Protein AF-A0ABD6CT61-F1 (afdb_monomer_lite)

pLDDT: mean 73.94, std 15.21, range [37.88, 96.25]

Organism: NCBI:txid1126237

Sequence (155 aa):
KGVEIEEIIVLAGRSYLDPLREREAFSAGIDPTVTFPLQTNDLGGIGEQMGWL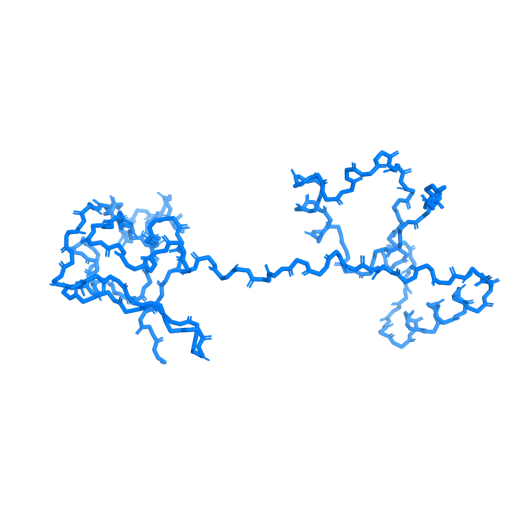SERIAAESAEQTRLVADGGEYRHPLEDIDGLEEIEVECAVAIETPDEPGYCDGWSATIELDEPAEFDPDTARITLPGFNWECPECGQPHEFNVEGIRVSNLV

Structure (mmCIF, N/CA/C/O backbone):
data_AF-A0ABD6CT61-F1
#
_entry.id   AF-A0ABD6CT61-F1
#
loop_
_atom_site.group_PDB
_atom_site.id
_atom_site.type_symbol
_atom_site.label_atom_id
_atom_site.label_alt_id
_atom_site.label_comp_id
_atom_site.label_asym_id
_atom_site.label_entity_id
_atom_site.label_seq_id
_atom_site.pdbx_PDB_ins_code
_atom_site.Cartn_x
_atom_site.Cartn_y
_atom_site.Cartn_z
_atom_site.occupancy
_atom_site.B_iso_or_equiv
_atom_site.auth_seq_id
_atom_site.auth_comp_id
_atom_site.auth_asym_id
_atom_site.auth_atom_id
_atom_site.pdbx_PDB_model_num
ATOM 1 N N . LYS A 1 1 ? -19.599 -1.834 -34.852 1.00 37.88 1 LYS A N 1
ATOM 2 C CA . LYS A 1 1 ? -18.517 -2.439 -35.663 1.00 37.88 1 LYS A CA 1
ATOM 3 C C . LYS A 1 1 ? -17.261 -2.317 -34.825 1.00 37.88 1 LYS A C 1
ATOM 5 O O . LYS A 1 1 ? -16.953 -1.191 -34.461 1.00 37.88 1 LYS A O 1
ATOM 10 N N . GLY A 1 2 ? -16.670 -3.438 -34.409 1.00 45.97 2 GLY A N 1
ATOM 11 C CA . GLY A 1 2 ? -15.406 -3.421 -33.673 1.00 45.97 2 GLY A CA 1
ATOM 12 C C . GLY A 1 2 ? -14.304 -2.860 -34.564 1.00 45.97 2 GLY A C 1
ATOM 13 O O . GLY A 1 2 ? -14.363 -3.038 -35.781 1.00 45.97 2 GLY A O 1
ATOM 14 N N . VAL A 1 3 ? -13.378 -2.121 -33.967 1.00 52.00 3 VAL A N 1
ATOM 15 C CA . VAL A 1 3 ? -12.159 -1.682 -34.644 1.00 52.00 3 VAL A CA 1
ATOM 16 C C . VAL A 1 3 ? -11.252 -2.905 -34.713 1.00 52.00 3 VAL A C 1
ATOM 18 O O . VAL A 1 3 ? -10.927 -3.480 -33.676 1.00 52.00 3 VAL A O 1
ATOM 21 N N . GLU A 1 4 ? 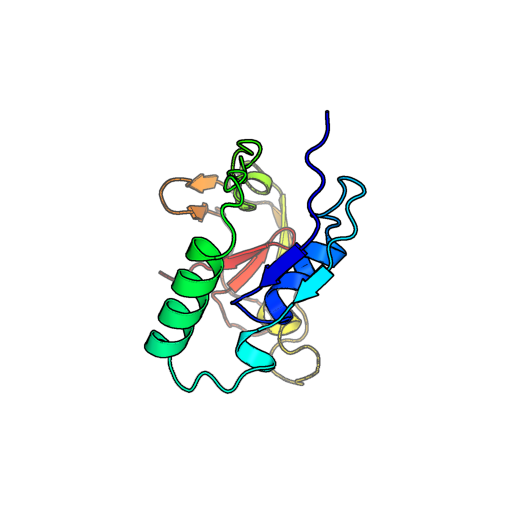-10.903 -3.339 -35.919 1.00 54.84 4 GLU A N 1
ATOM 22 C CA . GLU A 1 4 ? -9.890 -4.375 -36.115 1.00 54.84 4 GLU A CA 1
ATOM 23 C C . GLU A 1 4 ? -8.526 -3.732 -35.842 1.00 54.84 4 GLU A C 1
ATOM 25 O O . GLU A 1 4 ? -8.100 -2.837 -36.568 1.00 54.84 4 GLU A O 1
ATOM 30 N N . ILE A 1 5 ? -7.891 -4.109 -34.731 1.00 57.56 5 ILE A N 1
ATOM 31 C CA . ILE A 1 5 ? -6.548 -3.640 -34.374 1.00 57.56 5 ILE A CA 1
ATOM 32 C C . ILE A 1 5 ? -5.560 -4.699 -34.864 1.00 57.56 5 ILE A C 1
ATOM 34 O O . ILE A 1 5 ? -5.519 -5.803 -34.328 1.00 57.56 5 ILE A O 1
ATOM 38 N N . GLU A 1 6 ? -4.782 -4.367 -35.891 1.00 59.16 6 GLU A N 1
ATOM 39 C CA . GLU A 1 6 ? -3.886 -5.318 -36.566 1.00 59.16 6 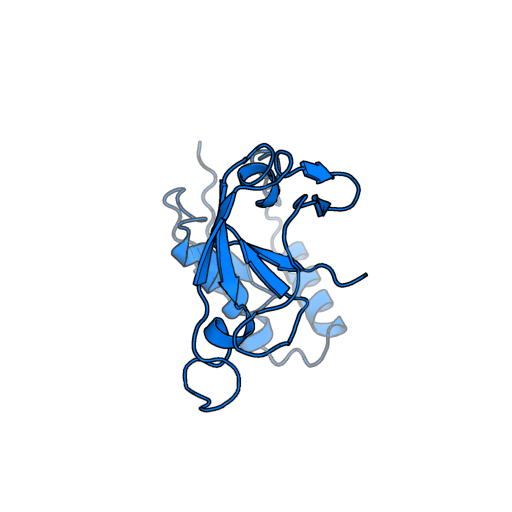GLU A CA 1
ATOM 40 C C . GLU A 1 6 ? -2.485 -5.395 -35.915 1.00 59.16 6 GLU A C 1
ATOM 42 O O . GLU A 1 6 ? -1.867 -6.463 -35.887 1.00 59.16 6 GLU A O 1
ATOM 47 N N . GLU A 1 7 ? -1.984 -4.295 -35.335 1.00 61.97 7 GLU A N 1
ATOM 48 C CA . GLU A 1 7 ? -0.626 -4.204 -34.770 1.00 61.97 7 GLU A CA 1
ATOM 49 C C . GLU A 1 7 ? -0.581 -3.354 -33.484 1.00 61.97 7 GLU A C 1
ATOM 51 O O . GLU A 1 7 ? -1.202 -2.294 -33.398 1.00 61.97 7 GLU A O 1
ATOM 56 N N . ILE A 1 8 ? 0.199 -3.798 -32.489 1.00 65.31 8 ILE A N 1
ATOM 57 C CA . ILE A 1 8 ? 0.565 -3.012 -31.301 1.00 65.31 8 ILE A CA 1
ATOM 58 C C . ILE A 1 8 ? 2.084 -2.809 -31.278 1.00 65.31 8 ILE A C 1
ATOM 60 O O . ILE A 1 8 ? 2.866 -3.761 -31.223 1.00 65.31 8 ILE A O 1
ATOM 64 N N . ILE A 1 9 ? 2.510 -1.546 -31.252 1.00 64.50 9 ILE A N 1
ATOM 65 C CA . ILE A 1 9 ? 3.922 -1.158 -31.171 1.00 64.50 9 ILE A CA 1
ATOM 66 C C . ILE A 1 9 ? 4.261 -0.790 -29.727 1.00 64.50 9 ILE A C 1
ATOM 68 O O . ILE A 1 9 ? 3.682 0.140 -29.168 1.00 64.50 9 ILE A O 1
ATOM 72 N N . VAL A 1 10 ? 5.226 -1.493 -29.129 1.00 63.44 10 VAL A N 1
ATOM 73 C CA . VAL A 1 10 ? 5.556 -1.328 -27.706 1.00 63.44 10 VAL A CA 1
ATOM 74 C C . VAL A 1 10 ? 6.955 -0.764 -27.540 1.00 63.44 10 VAL A C 1
ATOM 76 O O . VAL A 1 10 ? 7.956 -1.395 -27.881 1.00 63.44 10 VAL A O 1
ATOM 79 N N . LEU A 1 11 ? 7.005 0.450 -26.992 1.00 61.31 11 LEU A N 1
ATOM 80 C CA . LEU A 1 11 ? 8.227 1.241 -26.849 1.00 61.31 11 LEU A CA 1
ATOM 81 C C . LEU A 1 11 ? 8.941 1.005 -25.513 1.00 61.31 11 LEU A C 1
ATOM 83 O O . LEU A 1 11 ? 10.150 1.182 -25.432 1.00 61.31 11 LEU A O 1
ATOM 87 N N . ALA A 1 12 ? 8.215 0.566 -24.480 1.00 58.66 12 ALA A N 1
ATOM 88 C CA . ALA A 1 12 ? 8.744 0.393 -23.123 1.00 58.66 12 ALA A CA 1
ATOM 89 C C . ALA A 1 12 ? 9.384 -0.989 -22.859 1.00 58.66 12 ALA A C 1
ATOM 91 O O . ALA A 1 12 ? 9.860 -1.256 -21.760 1.00 58.66 12 ALA A O 1
ATOM 92 N N . GLY A 1 13 ? 9.434 -1.872 -23.863 1.00 56.50 13 GLY A N 1
ATOM 93 C CA . GLY A 1 13 ? 9.996 -3.220 -23.732 1.00 56.50 13 GLY A CA 1
ATOM 94 C C . GLY A 1 13 ? 9.015 -4.270 -23.190 1.00 56.50 13 GLY A C 1
ATOM 95 O O . GLY A 1 13 ? 7.876 -3.974 -22.835 1.00 56.50 13 GLY A O 1
ATOM 96 N N . ARG A 1 14 ? 9.455 -5.537 -23.186 1.00 57.00 14 ARG A N 1
ATOM 97 C CA . ARG A 1 14 ? 8.625 -6.721 -22.874 1.00 57.00 14 ARG A CA 1
ATOM 98 C C . ARG A 1 14 ? 8.075 -6.745 -21.447 1.00 57.00 14 ARG A C 1
ATOM 100 O O . ARG A 1 14 ? 6.924 -7.123 -21.269 1.00 57.00 14 ARG A O 1
ATOM 107 N N . SER A 1 15 ? 8.849 -6.268 -20.474 1.00 60.09 15 SER A N 1
ATOM 108 C CA . SER A 1 15 ? 8.485 -6.273 -19.050 1.00 60.09 15 SER A CA 1
ATOM 109 C C . SER A 1 15 ? 7.206 -5.496 -18.730 1.00 60.09 15 SER A C 1
ATOM 111 O O . SER A 1 15 ? 6.583 -5.744 -17.706 1.00 60.09 15 SER A O 1
ATOM 113 N N . TYR A 1 16 ? 6.792 -4.577 -19.604 1.00 61.12 16 TYR A N 1
ATOM 114 C CA . TYR A 1 16 ? 5.545 -3.827 -19.453 1.00 61.12 16 TYR A CA 1
ATOM 115 C C . TYR A 1 16 ? 4.318 -4.550 -20.017 1.00 61.12 16 TYR A C 1
ATOM 117 O O . TYR A 1 16 ? 3.194 -4.189 -19.682 1.00 61.12 16 TYR A O 1
ATOM 125 N N . LEU A 1 17 ? 4.501 -5.554 -20.876 1.00 62.53 17 LEU A N 1
ATOM 126 C CA . LEU A 1 17 ? 3.388 -6.274 -21.496 1.00 62.53 17 LEU A CA 1
ATOM 127 C C . LEU A 1 17 ? 2.997 -7.529 -20.751 1.00 62.53 17 LEU A C 1
ATOM 129 O O . LEU A 1 17 ? 1.828 -7.900 -20.805 1.00 62.53 17 LEU A O 1
ATOM 133 N N . ASP A 1 18 ? 3.951 -8.182 -20.097 1.00 66.50 18 ASP A N 1
ATOM 134 C CA . ASP A 1 18 ? 3.686 -9.429 -19.386 1.00 66.50 18 ASP A CA 1
ATOM 135 C C . ASP A 1 18 ? 2.585 -9.234 -18.318 1.00 66.50 18 ASP A C 1
ATOM 137 O O . ASP A 1 18 ? 1.586 -9.954 -18.387 1.00 66.50 18 ASP A O 1
ATOM 141 N N . PRO A 1 19 ? 2.602 -8.162 -17.490 1.00 64.25 19 PRO A N 1
ATOM 142 C CA . PRO A 1 19 ? 1.509 -7.891 -16.552 1.00 64.25 19 PRO A CA 1
ATOM 143 C C . PRO A 1 19 ? 0.164 -7.587 -17.231 1.00 64.25 19 PRO A C 1
ATOM 145 O O . PRO A 1 19 ? -0.896 -7.898 -16.693 1.00 64.25 19 PRO A O 1
ATOM 148 N N . LEU A 1 20 ? 0.180 -6.968 -18.418 1.00 62.66 20 LEU A N 1
ATOM 149 C CA . LEU A 1 20 ? -1.041 -6.648 -19.173 1.00 62.66 20 LEU A CA 1
ATOM 150 C C . LEU A 1 20 ? -1.658 -7.896 -19.816 1.00 62.66 20 LEU A C 1
ATOM 152 O O . LEU A 1 20 ? -2.878 -7.990 -19.943 1.00 62.66 20 LEU A O 1
ATOM 156 N N . ARG A 1 21 ? -0.825 -8.864 -20.209 1.00 65.81 21 ARG A N 1
ATOM 157 C CA . ARG A 1 21 ? -1.260 -10.161 -20.740 1.00 65.81 21 ARG A CA 1
ATOM 158 C C . ARG A 1 21 ? -1.825 -11.054 -19.646 1.00 65.81 21 ARG A C 1
ATOM 160 O O . ARG A 1 21 ? -2.879 -11.644 -19.850 1.00 65.81 21 ARG A O 1
ATOM 167 N N . GLU A 1 22 ? -1.158 -11.112 -18.497 1.00 65.12 22 GLU A N 1
ATOM 168 C CA . GLU A 1 22 ? -1.604 -11.884 -17.329 1.00 65.12 22 GLU A CA 1
ATOM 169 C C . GLU A 1 22 ? -2.962 -11.414 -16.800 1.00 65.12 22 GLU A C 1
ATOM 171 O O . GLU A 1 22 ? -3.757 -12.219 -16.326 1.00 65.12 22 GLU A O 1
ATOM 176 N N . ARG A 1 23 ? -3.253 -10.116 -16.931 1.00 64.06 23 ARG A N 1
ATOM 177 C CA . ARG A 1 23 ? -4.519 -9.503 -16.502 1.00 64.06 23 ARG A CA 1
ATOM 178 C C . ARG A 1 23 ? -5.600 -9.483 -17.584 1.00 64.06 23 ARG A C 1
ATOM 180 O O . ARG A 1 23 ? -6.587 -8.774 -17.431 1.00 64.06 23 ARG A O 1
ATOM 187 N N . GLU A 1 24 ? -5.395 -10.198 -18.692 1.00 57.28 24 GLU A N 1
ATOM 188 C CA . GLU A 1 24 ? -6.304 -10.222 -19.844 1.00 57.28 24 GLU A CA 1
ATOM 189 C C . GLU A 1 24 ? -6.701 -8.816 -20.344 1.00 57.28 24 GLU A C 1
ATOM 191 O O . GLU A 1 24 ? -7.794 -8.621 -20.865 1.00 57.28 24 GLU A O 1
ATOM 196 N N . ALA A 1 25 ? -5.827 -7.807 -20.245 1.00 57.03 25 ALA A N 1
ATOM 197 C CA . ALA A 1 25 ? -6.164 -6.430 -20.634 1.00 57.03 25 ALA A CA 1
ATOM 198 C C . ALA A 1 25 ? -6.470 -6.278 -22.144 1.00 57.03 25 ALA A C 1
ATOM 200 O O . ALA A 1 25 ? -7.030 -5.274 -22.577 1.00 57.03 25 ALA A O 1
ATOM 201 N N . PHE A 1 26 ? -6.132 -7.290 -22.951 1.00 58.47 26 PHE A N 1
ATOM 202 C CA . PHE A 1 26 ? -6.425 -7.378 -24.386 1.00 58.47 26 PHE A CA 1
ATOM 203 C C . PHE A 1 26 ? -7.708 -8.176 -24.709 1.00 58.47 26 PHE A C 1
ATOM 205 O O . PHE A 1 26 ? -7.926 -8.542 -25.863 1.00 58.47 26 PHE A O 1
ATOM 212 N N . SER A 1 27 ? -8.569 -8.445 -23.719 1.00 49.38 27 SER A N 1
ATOM 213 C CA . SER A 1 27 ? -9.771 -9.312 -23.759 1.00 49.38 27 SER A CA 1
ATOM 214 C C . SER A 1 27 ? -10.904 -8.903 -24.723 1.00 49.38 27 SER A C 1
ATOM 216 O O . SER A 1 27 ? -12.026 -9.396 -24.631 1.00 49.38 27 SER A O 1
ATOM 218 N N . ALA A 1 28 ? -10.625 -8.090 -25.739 1.00 52.59 28 ALA A N 1
ATOM 219 C CA . ALA A 1 28 ? -11.553 -7.787 -26.826 1.00 52.59 28 ALA A CA 1
ATOM 220 C C . ALA A 1 28 ? -11.521 -8.810 -27.988 1.00 52.59 28 ALA A C 1
ATOM 222 O O . ALA A 1 28 ? -12.071 -8.534 -29.053 1.00 52.59 28 ALA A O 1
ATOM 223 N N . GLY A 1 29 ? -10.886 -9.979 -27.820 1.00 49.09 29 GLY A N 1
ATOM 224 C CA . GLY A 1 29 ? -10.772 -10.992 -28.884 1.00 49.09 29 GLY A CA 1
ATOM 225 C C . GLY A 1 29 ? -9.873 -10.561 -30.049 1.00 49.09 29 GLY A C 1
ATOM 226 O O . GLY A 1 29 ? -10.024 -11.053 -31.165 1.00 49.09 29 GLY A O 1
ATOM 227 N N . ILE A 1 30 ? -8.967 -9.621 -29.788 1.00 54.22 30 ILE A N 1
ATOM 228 C CA . ILE A 1 30 ? -8.004 -9.097 -30.749 1.00 54.22 30 ILE A CA 1
ATOM 229 C C . ILE A 1 30 ? -6.662 -9.774 -30.443 1.00 54.22 30 ILE A C 1
ATOM 231 O O . ILE A 1 30 ? -6.191 -9.706 -29.309 1.00 54.22 30 ILE A O 1
ATOM 235 N N . ASP A 1 31 ? -6.053 -10.412 -31.445 1.00 56.62 31 ASP A N 1
ATOM 236 C CA . ASP A 1 31 ? -4.686 -10.958 -31.389 1.00 56.62 31 ASP A CA 1
ATOM 237 C C . ASP A 1 31 ? -3.778 -10.086 -32.277 1.00 56.62 31 ASP A C 1
ATOM 239 O O . ASP A 1 31 ? -3.547 -10.405 -33.446 1.00 56.62 31 ASP A O 1
ATOM 243 N N . PRO A 1 32 ? -3.370 -8.896 -31.799 1.00 64.44 32 PRO A N 1
ATOM 244 C CA . PRO A 1 32 ? -2.577 -7.988 -32.604 1.00 64.44 32 PRO A CA 1
ATOM 245 C C . PRO A 1 32 ? -1.120 -8.442 -32.624 1.00 64.44 32 PRO A C 1
ATOM 247 O O . PRO A 1 32 ? -0.562 -8.892 -31.617 1.00 64.44 32 PRO A O 1
ATOM 250 N N . THR A 1 33 ? -0.454 -8.235 -33.758 1.00 65.75 33 THR A N 1
ATOM 251 C CA . THR A 1 33 ? 0.988 -8.483 -33.836 1.00 65.75 33 THR A CA 1
ATOM 252 C C . THR A 1 33 ? 1.712 -7.486 -32.930 1.00 65.75 33 THR A C 1
ATOM 254 O O . THR A 1 33 ? 1.563 -6.276 -33.092 1.00 65.75 33 THR A O 1
ATOM 257 N N . VAL A 1 34 ? 2.476 -7.981 -31.950 1.00 65.31 34 VAL A N 1
ATOM 258 C CA . VAL A 1 34 ? 3.250 -7.133 -31.031 1.00 65.31 34 VAL A CA 1
ATOM 259 C C . VAL A 1 34 ? 4.690 -7.022 -31.508 1.00 65.31 34 VAL A C 1
ATOM 261 O O . VAL A 1 34 ? 5.429 -8.011 -31.505 1.00 65.31 34 VAL A O 1
ATOM 264 N N . THR A 1 35 ? 5.111 -5.805 -31.841 1.00 66.56 35 THR A N 1
ATOM 265 C CA . THR A 1 35 ? 6.455 -5.533 -32.365 1.00 66.56 35 THR A CA 1
ATOM 266 C C . THR A 1 35 ? 7.247 -4.650 -31.394 1.00 66.56 35 THR A C 1
ATOM 268 O O . THR A 1 35 ? 6.730 -3.665 -30.862 1.00 66.56 35 THR A O 1
ATOM 271 N N . PHE A 1 36 ? 8.529 -4.981 -31.181 1.00 67.06 36 PHE A N 1
ATOM 272 C CA . PHE A 1 36 ? 9.473 -4.225 -30.339 1.00 67.06 36 PHE A CA 1
ATOM 273 C C . PHE A 1 36 ? 10.549 -3.571 -31.215 1.00 67.06 36 PHE A C 1
ATOM 275 O O . PHE A 1 36 ? 11.685 -4.057 -31.295 1.00 67.06 36 PHE A O 1
ATOM 282 N N . PRO A 1 37 ? 10.211 -2.486 -31.925 1.00 63.12 37 PRO A N 1
ATOM 283 C CA . PRO A 1 37 ? 11.088 -1.908 -32.937 1.00 63.12 37 PRO A CA 1
ATOM 284 C C . PRO A 1 37 ? 12.403 -1.388 -32.356 1.00 63.12 37 PRO A C 1
ATOM 286 O O . PRO A 1 37 ? 13.415 -1.453 -33.043 1.00 63.12 37 PRO A O 1
ATOM 289 N N . LEU A 1 38 ? 12.409 -0.955 -31.094 1.00 63.31 38 LEU A N 1
ATOM 290 C CA . LEU A 1 38 ? 13.598 -0.437 -30.409 1.00 63.31 38 LEU A CA 1
ATOM 291 C C . LEU A 1 38 ? 14.554 -1.532 -29.916 1.00 63.31 38 LEU A C 1
ATOM 293 O O . LEU A 1 38 ? 15.687 -1.246 -29.557 1.00 63.31 38 LEU A O 1
ATOM 297 N N . GLN A 1 39 ? 14.094 -2.785 -29.875 1.00 62.06 39 GLN A N 1
ATOM 298 C CA . GLN A 1 39 ? 14.942 -3.946 -29.581 1.00 62.06 39 GLN A CA 1
ATOM 299 C C . GLN A 1 39 ? 15.464 -4.604 -30.863 1.00 62.06 39 GLN A C 1
ATOM 301 O O . GLN A 1 39 ? 16.475 -5.297 -30.838 1.00 62.06 39 GLN A O 1
ATOM 306 N N . THR A 1 40 ? 14.750 -4.412 -31.977 1.00 59.94 40 THR A N 1
ATOM 307 C CA . THR A 1 40 ? 15.075 -5.015 -33.280 1.00 59.94 40 THR A CA 1
ATOM 308 C C . THR A 1 40 ? 15.942 -4.090 -34.134 1.00 59.94 40 THR A C 1
ATOM 310 O O . THR A 1 40 ? 16.760 -4.563 -34.918 1.00 59.94 40 THR A O 1
ATOM 313 N N . ASN A 1 41 ? 15.790 -2.775 -33.972 1.00 59.00 41 ASN A N 1
ATOM 314 C CA . ASN A 1 41 ? 16.634 -1.768 -34.598 1.00 59.00 41 ASN A CA 1
ATOM 315 C C . ASN A 1 41 ? 17.528 -1.146 -33.524 1.00 59.00 41 ASN A C 1
ATOM 317 O O . ASN A 1 41 ? 17.022 -0.703 -32.494 1.00 59.00 41 ASN A O 1
ATOM 321 N N . ASP A 1 42 ? 18.835 -1.077 -33.780 1.00 61.47 42 ASP A N 1
ATOM 322 C CA . ASP A 1 42 ? 19.784 -0.336 -32.941 1.00 61.47 42 ASP A CA 1
ATOM 323 C C . ASP A 1 42 ? 19.618 1.173 -33.190 1.00 61.47 42 ASP A C 1
ATOM 325 O O . ASP A 1 42 ? 20.402 1.829 -33.876 1.00 61.47 42 ASP A O 1
ATOM 329 N N . LEU A 1 43 ? 18.493 1.711 -32.719 1.00 61.34 43 LEU A N 1
ATOM 330 C CA . LEU A 1 43 ? 18.202 3.138 -32.734 1.00 61.34 43 LEU A CA 1
ATOM 331 C C . LEU A 1 43 ? 18.909 3.734 -31.515 1.00 61.34 43 LEU A C 1
ATOM 333 O O . LEU A 1 43 ? 18.329 3.824 -30.431 1.00 61.34 43 LEU A O 1
ATOM 337 N N . GLY A 1 44 ? 20.193 4.052 -31.711 1.00 65.25 44 GLY A N 1
ATOM 338 C CA . GLY A 1 44 ? 21.194 4.346 -30.679 1.00 65.25 44 GLY A CA 1
ATOM 339 C C . GLY A 1 44 ? 20.844 5.405 -29.618 1.00 65.25 44 GLY A C 1
ATOM 340 O O . GLY A 1 44 ? 21.543 5.469 -28.607 1.00 65.25 44 GLY A O 1
ATOM 341 N N . GLY A 1 45 ? 19.776 6.202 -29.783 1.00 68.44 45 GLY A N 1
ATOM 342 C CA . GLY A 1 45 ? 19.307 7.184 -28.799 1.00 68.44 45 GLY A CA 1
ATOM 343 C C . GLY A 1 45 ? 17.836 7.610 -28.949 1.00 68.44 45 GLY A C 1
ATOM 344 O O . GLY A 1 45 ? 17.178 7.351 -29.953 1.00 68.44 45 GLY A O 1
ATOM 345 N N . ILE A 1 46 ? 17.303 8.302 -27.928 1.00 64.75 46 ILE A N 1
ATOM 346 C CA . ILE A 1 46 ? 15.892 8.760 -27.857 1.00 64.75 46 ILE A CA 1
ATOM 347 C C . ILE A 1 46 ? 15.498 9.615 -29.079 1.00 64.75 46 ILE A C 1
ATOM 349 O O . ILE A 1 46 ? 14.357 9.562 -29.535 1.00 64.75 46 ILE A O 1
ATOM 353 N N . GLY A 1 47 ? 16.437 10.386 -29.636 1.00 68.25 47 GLY A N 1
ATOM 354 C CA . GLY A 1 47 ? 16.200 11.220 -30.817 1.00 68.25 47 GLY A CA 1
ATOM 355 C C . GLY A 1 47 ? 15.909 10.402 -32.076 1.00 68.25 47 GLY A C 1
ATOM 356 O O . GLY A 1 47 ? 14.922 10.671 -32.761 1.00 68.25 47 GLY A O 1
ATOM 357 N N . GLU A 1 48 ? 16.716 9.375 -32.360 1.00 69.69 48 GLU A N 1
ATOM 358 C CA . GLU A 1 48 ? 16.485 8.479 -33.498 1.00 69.69 48 GLU A CA 1
ATOM 359 C C . GLU A 1 48 ? 15.195 7.665 -33.336 1.00 69.69 48 GLU A C 1
ATOM 361 O O . GLU A 1 48 ? 14.480 7.433 -34.310 1.00 69.69 48 GLU A O 1
ATOM 366 N N . GLN A 1 49 ? 14.853 7.293 -32.100 1.00 69.31 49 GL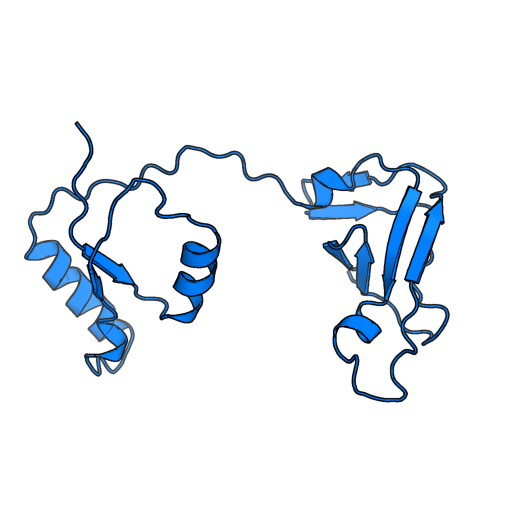N A N 1
ATOM 367 C CA . GLN A 1 49 ? 13.611 6.581 -31.789 1.00 69.31 49 GLN A CA 1
ATOM 368 C C . GLN A 1 49 ? 12.375 7.432 -32.110 1.00 69.31 49 GLN A C 1
ATOM 370 O O . GLN A 1 49 ? 11.461 6.965 -32.791 1.00 69.31 49 GLN A O 1
ATOM 375 N N . MET A 1 50 ? 12.364 8.697 -31.675 1.00 68.56 50 MET A N 1
ATOM 376 C CA . MET A 1 50 ? 11.273 9.638 -31.959 1.00 68.56 50 MET A CA 1
ATOM 377 C C . MET A 1 50 ? 11.179 9.991 -33.448 1.00 68.56 50 MET A C 1
ATOM 379 O O . MET A 1 50 ? 10.073 10.176 -33.963 1.00 68.56 50 MET A O 1
ATOM 383 N N . GLY A 1 51 ? 12.316 10.050 -34.149 1.00 74.44 51 GLY A N 1
ATOM 384 C CA . GLY A 1 51 ? 12.364 10.216 -35.602 1.00 74.44 51 GLY A CA 1
ATOM 385 C C . GLY A 1 51 ? 11.688 9.053 -36.330 1.00 74.44 51 GLY A C 1
ATOM 386 O O . GLY A 1 51 ? 10.732 9.273 -37.071 1.00 74.44 51 GLY A O 1
ATOM 387 N N . TRP A 1 52 ? 12.099 7.819 -36.024 1.00 74.56 52 TRP A N 1
ATOM 388 C CA . TRP A 1 52 ? 11.517 6.600 -36.597 1.00 74.56 52 TRP A CA 1
ATOM 389 C C . TRP A 1 52 ? 10.004 6.488 -36.335 1.00 74.56 52 TRP A C 1
ATOM 391 O O . TRP A 1 52 ? 9.229 6.170 -37.239 1.00 74.56 52 TRP A O 1
ATOM 401 N N . LEU A 1 53 ? 9.565 6.807 -35.111 1.00 70.12 53 LEU A N 1
ATOM 402 C CA . LEU A 1 53 ? 8.146 6.865 -34.737 1.00 70.12 53 LEU A CA 1
ATOM 403 C C . LEU A 1 53 ? 7.373 7.881 -35.581 1.00 70.12 53 LEU A C 1
ATOM 405 O O . LEU A 1 53 ? 6.294 7.573 -36.084 1.00 70.12 53 LEU A O 1
ATOM 409 N N . SER A 1 54 ? 7.933 9.079 -35.752 1.00 72.25 54 SER A N 1
ATOM 410 C CA . SER A 1 54 ? 7.304 10.157 -36.518 1.00 72.25 54 SER A CA 1
ATOM 411 C C . SER A 1 54 ? 7.158 9.787 -37.993 1.00 72.25 54 SER A C 1
ATOM 413 O O . SER A 1 54 ? 6.110 10.032 -38.583 1.00 72.25 54 SER A O 1
ATOM 415 N N . GLU A 1 55 ? 8.176 9.153 -38.580 1.00 72.81 55 GLU A N 1
ATOM 416 C CA . GLU A 1 55 ? 8.130 8.669 -39.962 1.00 72.81 55 GLU A CA 1
ATOM 417 C C . GLU A 1 55 ? 7.083 7.568 -40.148 1.00 72.81 55 GLU A C 1
ATOM 419 O O . GLU A 1 55 ? 6.349 7.587 -41.134 1.00 72.81 55 GLU A O 1
ATOM 424 N N . ARG A 1 56 ? 6.954 6.641 -39.190 1.00 69.00 56 ARG A N 1
ATOM 425 C CA . ARG A 1 56 ? 5.960 5.560 -39.262 1.00 69.00 56 ARG A CA 1
ATOM 426 C C . ARG A 1 56 ? 4.528 6.074 -39.092 1.00 69.00 56 ARG A C 1
ATOM 428 O O . ARG A 1 56 ? 3.667 5.681 -39.870 1.00 69.00 56 ARG A O 1
ATOM 435 N N . ILE A 1 57 ? 4.297 6.995 -38.153 1.00 66.62 57 ILE A N 1
ATOM 436 C CA . ILE A 1 57 ? 3.004 7.686 -37.974 1.00 66.62 57 ILE A CA 1
ATOM 437 C C . ILE A 1 57 ? 2.648 8.525 -39.210 1.00 66.62 57 ILE A C 1
ATOM 439 O O . ILE A 1 57 ? 1.478 8.670 -39.539 1.00 66.62 57 ILE A O 1
ATOM 443 N N . ALA A 1 58 ? 3.637 9.094 -39.901 1.00 68.81 58 ALA A N 1
ATOM 444 C CA . ALA A 1 58 ? 3.399 9.860 -41.122 1.00 68.81 58 ALA A CA 1
ATOM 445 C C . ALA A 1 58 ? 3.153 8.969 -42.354 1.00 68.81 58 ALA A C 1
ATOM 447 O O . ALA A 1 58 ? 2.394 9.354 -43.244 1.00 68.81 58 ALA A O 1
ATOM 448 N N . ALA A 1 59 ? 3.807 7.804 -42.428 1.00 65.50 59 ALA A N 1
ATOM 449 C CA . ALA A 1 59 ? 3.687 6.858 -43.539 1.00 65.50 59 ALA A CA 1
ATOM 450 C C . ALA A 1 59 ? 2.363 6.084 -43.507 1.00 65.50 59 ALA A C 1
ATOM 452 O O . ALA A 1 59 ? 1.726 5.892 -44.543 1.00 65.50 59 ALA A O 1
ATOM 453 N N . GLU A 1 60 ? 1.929 5.679 -42.318 1.00 57.16 60 GLU A N 1
ATOM 454 C CA . GLU A 1 60 ? 0.594 5.155 -42.088 1.00 57.16 60 GLU A CA 1
ATOM 455 C C . GLU A 1 60 ? -0.334 6.352 -41.883 1.00 57.16 60 GLU A C 1
ATOM 457 O O . GLU A 1 60 ? -0.443 6.883 -40.784 1.00 57.16 60 GLU A O 1
ATOM 462 N N . SER A 1 61 ? -1.072 6.775 -42.914 1.00 48.41 61 SER A N 1
ATOM 463 C CA . SER A 1 61 ? -2.280 7.601 -42.719 1.00 48.41 61 SER A CA 1
ATOM 464 C C . SER A 1 61 ? -3.384 6.806 -41.996 1.00 48.41 61 SER A C 1
ATOM 466 O O . SER A 1 61 ? -4.552 6.865 -42.373 1.00 48.41 61 SER A O 1
ATOM 468 N N . ALA A 1 62 ? -3.013 6.004 -40.999 1.00 48.88 62 ALA A N 1
ATOM 469 C CA . ALA A 1 62 ? -3.913 5.306 -40.121 1.00 48.88 62 ALA A CA 1
ATOM 470 C C . ALA A 1 62 ? -4.584 6.380 -39.276 1.00 48.88 62 ALA A C 1
ATOM 472 O O . ALA A 1 62 ? -3.929 7.103 -38.521 1.00 48.88 62 ALA A O 1
ATOM 473 N N . GLU A 1 63 ? -5.897 6.520 -39.447 1.00 48.66 63 GLU A N 1
ATOM 474 C CA . GLU A 1 63 ? -6.736 7.237 -38.502 1.00 48.66 63 GLU A CA 1
ATOM 475 C C . GLU A 1 63 ? -6.406 6.692 -37.117 1.00 48.66 63 GLU A C 1
ATOM 477 O O . GLU A 1 63 ? -6.783 5.573 -36.769 1.00 48.66 63 GLU A O 1
ATOM 482 N N . GLN A 1 64 ? -5.621 7.469 -36.371 1.00 47.06 64 GLN A N 1
ATOM 483 C CA . GLN A 1 64 ? -5.153 7.113 -35.049 1.00 47.06 64 GLN A CA 1
ATOM 484 C C . GLN A 1 64 ? -6.404 6.852 -34.224 1.00 47.06 64 GLN A C 1
ATOM 486 O O . GLN A 1 64 ? -7.121 7.783 -33.844 1.00 47.06 64 GLN A O 1
ATOM 491 N N . THR A 1 65 ? -6.733 5.576 -34.026 1.00 53.25 65 THR A N 1
ATOM 492 C CA . THR A 1 65 ? -7.927 5.218 -33.284 1.00 53.25 65 THR A CA 1
ATOM 493 C C . THR A 1 65 ? -7.569 5.523 -31.852 1.00 53.25 65 THR A C 1
ATOM 495 O O . THR A 1 65 ? -6.817 4.797 -31.207 1.00 53.25 65 THR A O 1
ATOM 498 N N . ARG A 1 66 ? -7.983 6.711 -31.411 1.00 49.34 66 ARG A N 1
ATOM 499 C CA . ARG A 1 66 ? -7.745 7.206 -30.066 1.00 49.34 66 ARG A CA 1
ATOM 500 C C . ARG A 1 66 ? -8.181 6.089 -29.130 1.00 49.34 66 ARG A C 1
ATOM 502 O O . ARG A 1 66 ? -9.360 5.746 -29.118 1.00 49.34 66 ARG A O 1
ATOM 509 N N . LEU A 1 67 ? -7.229 5.502 -28.407 1.00 50.12 67 LEU A N 1
ATOM 510 C CA . LEU A 1 67 ? -7.537 4.597 -27.313 1.00 50.12 67 LEU A CA 1
ATOM 511 C C . LEU A 1 67 ? -8.334 5.436 -26.316 1.00 50.12 67 LEU A C 1
ATOM 513 O O . LEU A 1 67 ? -7.791 6.279 -25.602 1.00 50.12 67 LEU A O 1
ATOM 517 N N . VAL A 1 68 ? -9.654 5.306 -26.381 1.00 50.00 68 VAL A N 1
ATOM 518 C CA . VAL A 1 68 ? -10.551 5.851 -25.379 1.00 50.00 68 VAL A CA 1
ATOM 519 C C . VAL A 1 68 ? -10.443 4.860 -24.241 1.00 50.00 68 VAL A C 1
ATOM 521 O O . VAL A 1 68 ? -11.044 3.791 -24.301 1.00 50.00 68 VAL A O 1
ATOM 524 N N . ALA A 1 69 ? -9.613 5.195 -23.250 1.00 55.88 69 ALA A N 1
ATOM 525 C CA . ALA A 1 69 ? -9.741 4.574 -21.944 1.00 55.88 69 ALA A CA 1
ATOM 526 C C . ALA A 1 69 ? -11.222 4.678 -21.566 1.00 55.88 69 ALA A C 1
ATOM 528 O O . ALA A 1 69 ? -11.831 5.739 -21.719 1.00 55.88 69 ALA A O 1
ATOM 529 N N . ASP A 1 70 ? -11.794 3.574 -21.120 1.00 58.00 70 ASP A N 1
ATOM 530 C CA . ASP A 1 70 ? -13.180 3.386 -20.690 1.00 58.00 70 ASP A CA 1
ATOM 531 C C . ASP A 1 70 ? -13.616 4.319 -19.545 1.00 58.00 70 ASP A C 1
ATOM 533 O O . ASP A 1 70 ? -14.743 4.236 -19.063 1.00 58.00 70 ASP A O 1
ATOM 537 N N . GLY A 1 71 ? -12.754 5.258 -19.149 1.00 56.75 71 GLY A N 1
ATOM 538 C CA . GLY A 1 71 ? -13.019 6.236 -18.110 1.00 56.75 71 GLY A CA 1
ATOM 539 C C . GLY A 1 71 ? -13.075 5.592 -16.735 1.00 56.75 71 GLY A C 1
ATOM 540 O O . GLY A 1 71 ? -13.712 6.164 -15.857 1.00 56.75 71 GLY A O 1
ATOM 541 N N . GLY A 1 72 ? -12.451 4.418 -16.563 1.00 57.19 72 GLY A N 1
ATOM 542 C CA . GLY A 1 72 ? -12.365 3.745 -15.275 1.00 57.19 72 GLY A CA 1
ATOM 543 C C . GLY A 1 72 ? -11.898 4.719 -14.199 1.00 57.19 72 GLY A C 1
ATOM 544 O O . GLY A 1 72 ? -10.871 5.384 -14.351 1.00 57.19 72 GLY A O 1
ATOM 545 N N . GLU A 1 73 ? -12.693 4.842 -13.140 1.00 67.25 73 GLU A N 1
ATOM 546 C CA . GLU A 1 73 ? -12.311 5.603 -11.960 1.00 67.25 73 GLU A CA 1
ATOM 547 C C . GLU A 1 73 ? -11.127 4.874 -11.320 1.00 67.25 73 GLU A C 1
ATOM 549 O O . GLU A 1 73 ? -11.217 3.683 -11.010 1.00 67.25 73 GLU A O 1
ATOM 554 N N . TYR A 1 74 ? -9.984 5.555 -11.212 1.00 72.06 74 TYR A N 1
ATOM 555 C CA . TYR A 1 74 ? -8.836 5.001 -10.507 1.00 72.06 74 TYR A CA 1
ATOM 556 C C . TYR A 1 74 ? -9.206 4.909 -9.029 1.00 72.06 74 TYR A C 1
ATOM 558 O O . TYR A 1 74 ? -9.316 5.937 -8.367 1.00 72.06 74 TYR A O 1
ATOM 566 N N . ARG A 1 75 ? -9.410 3.682 -8.548 1.00 78.44 75 ARG A N 1
ATOM 567 C CA . ARG A 1 75 ? -9.562 3.388 -7.126 1.00 78.44 75 ARG A CA 1
ATOM 568 C C . ARG A 1 75 ? -8.197 3.095 -6.541 1.00 78.44 75 ARG A C 1
ATOM 570 O O . ARG A 1 75 ? -7.486 2.212 -7.029 1.00 78.44 75 ARG A O 1
ATOM 577 N N . HIS A 1 76 ? -7.815 3.863 -5.535 1.00 85.88 76 HIS A N 1
ATOM 578 C CA . HIS A 1 76 ? -6.591 3.633 -4.800 1.00 85.88 76 HIS A CA 1
ATOM 579 C C . HIS A 1 76 ? -6.763 2.369 -3.943 1.00 85.88 76 HIS A C 1
ATOM 581 O O . HIS A 1 76 ? -7.752 2.277 -3.227 1.00 85.88 76 HIS A O 1
ATOM 587 N N . PRO A 1 77 ? -5.819 1.409 -3.942 1.00 87.44 77 PRO A N 1
ATOM 588 C CA . PRO A 1 77 ? -5.959 0.177 -3.155 1.00 87.44 77 PRO A CA 1
ATOM 589 C C . PRO A 1 77 ? -6.199 0.412 -1.655 1.00 87.44 77 PRO A C 1
ATOM 591 O O . PRO A 1 77 ? -6.849 -0.384 -0.997 1.00 87.44 77 PRO A O 1
ATOM 594 N N . LEU A 1 78 ? -5.707 1.532 -1.114 1.00 91.12 78 LEU A N 1
ATOM 595 C CA . LEU A 1 78 ? -5.942 1.910 0.288 1.00 91.12 78 LEU A CA 1
ATOM 596 C C . LEU A 1 78 ? -7.407 2.255 0.601 1.00 91.12 78 LEU A C 1
ATOM 598 O O . LEU A 1 78 ? -7.774 2.230 1.770 1.00 91.12 78 LEU A O 1
ATOM 602 N N . GLU A 1 79 ? -8.242 2.528 -0.408 1.00 90.12 79 GLU A N 1
ATOM 603 C CA . GLU A 1 79 ? -9.694 2.664 -0.224 1.00 90.12 79 GLU A CA 1
ATOM 604 C C . GLU A 1 79 ? -10.325 1.363 0.290 1.00 90.12 79 GLU A C 1
ATOM 606 O O . GLU A 1 79 ? -11.343 1.419 0.969 1.00 90.12 79 GLU A O 1
ATOM 611 N N . ASP A 1 80 ? -9.719 0.201 0.013 1.00 90.94 80 ASP A N 1
ATOM 612 C CA . ASP A 1 80 ? -10.213 -1.092 0.501 1.00 90.94 80 ASP A CA 1
ATOM 613 C C . ASP A 1 80 ? -9.885 -1.322 1.993 1.00 90.94 80 ASP A C 1
ATOM 615 O O . ASP A 1 80 ? -10.499 -2.178 2.628 1.00 90.94 80 ASP A O 1
ATOM 619 N N . ILE A 1 81 ? -8.940 -0.556 2.557 1.00 92.38 81 ILE A N 1
ATOM 620 C CA . ILE A 1 81 ? -8.559 -0.597 3.982 1.00 92.38 81 ILE A CA 1
ATOM 621 C C . ILE A 1 81 ? -9.346 0.444 4.795 1.00 92.38 81 ILE A C 1
ATOM 623 O O . ILE A 1 81 ? -9.508 0.295 6.006 1.00 92.38 81 ILE A O 1
ATOM 627 N N . ASP A 1 82 ? -9.839 1.501 4.148 1.00 95.12 82 ASP A N 1
ATOM 628 C CA . ASP A 1 82 ? -10.553 2.596 4.804 1.00 95.12 82 ASP A CA 1
ATOM 629 C C . ASP A 1 82 ? -11.785 2.098 5.583 1.00 95.12 82 ASP A C 1
ATOM 631 O O . ASP A 1 82 ? -12.632 1.362 5.074 1.00 95.12 82 ASP A O 1
ATOM 635 N N . GLY A 1 83 ? -11.885 2.503 6.847 1.00 94.69 83 GLY A N 1
ATOM 636 C CA . GLY A 1 83 ? -12.966 2.131 7.754 1.00 94.69 83 GLY A CA 1
ATOM 637 C C . GLY A 1 83 ? -12.854 0.745 8.399 1.00 94.69 83 GLY A C 1
ATOM 638 O O . GLY A 1 83 ? -13.751 0.385 9.164 1.00 94.69 83 GLY A O 1
ATOM 639 N N . LEU A 1 84 ? -11.797 -0.033 8.139 1.00 95.50 84 LEU A N 1
ATOM 640 C CA . LEU A 1 84 ? -11.572 -1.299 8.843 1.00 95.50 84 LEU A CA 1
ATOM 641 C C . LEU A 1 84 ? -11.201 -1.056 10.312 1.00 95.50 84 LEU A C 1
ATOM 643 O O . LEU A 1 84 ? -10.373 -0.204 10.624 1.00 95.50 84 LEU A O 1
ATOM 647 N N . GLU A 1 85 ? -11.806 -1.827 11.214 1.00 96.25 85 GLU A N 1
ATOM 648 C CA . GLU A 1 85 ? -11.501 -1.819 12.656 1.00 96.25 85 GLU A CA 1
ATOM 649 C C . GLU A 1 85 ? -10.505 -2.924 13.041 1.00 96.25 85 GLU A C 1
ATOM 651 O O . GLU A 1 85 ? -9.842 -2.832 14.069 1.00 96.25 85 GLU A O 1
ATOM 656 N N . GLU A 1 86 ? -10.383 -3.960 12.212 1.00 96.06 86 GLU A N 1
ATOM 657 C CA . GLU A 1 86 ? -9.464 -5.085 12.378 1.00 96.06 86 GLU A CA 1
ATOM 658 C C . GLU A 1 86 ? -8.694 -5.271 11.070 1.00 96.06 86 GLU A C 1
ATOM 660 O O . GLU A 1 86 ? -9.296 -5.221 9.996 1.00 96.06 86 GLU A O 1
ATOM 665 N N . ILE A 1 87 ? -7.376 -5.454 11.167 1.00 95.25 87 ILE A N 1
ATOM 666 C CA . ILE A 1 87 ? -6.484 -5.596 10.013 1.00 95.25 87 ILE A CA 1
ATOM 667 C C . ILE A 1 87 ? -5.508 -6.766 10.178 1.00 95.25 87 ILE A C 1
ATOM 669 O O . ILE A 1 87 ? -4.989 -7.020 11.267 1.00 95.25 87 ILE A O 1
ATOM 673 N N . GLU A 1 88 ? -5.205 -7.448 9.081 1.00 94.81 88 GLU A N 1
ATOM 674 C CA . GLU A 1 88 ? -4.114 -8.405 8.944 1.00 94.81 88 GLU A CA 1
ATOM 675 C C . GLU A 1 88 ? -2.828 -7.667 8.564 1.00 94.81 88 GLU A C 1
ATOM 677 O O . GLU A 1 88 ? -2.763 -6.957 7.557 1.00 94.81 88 GLU A O 1
ATOM 682 N N . VAL A 1 89 ? -1.791 -7.832 9.385 1.00 92.69 89 VAL A N 1
ATOM 683 C CA . VAL A 1 89 ? -0.511 -7.145 9.230 1.00 92.69 89 VAL A CA 1
ATOM 684 C C . VAL A 1 89 ? 0.627 -8.143 9.173 1.00 92.69 89 VAL A C 1
ATOM 686 O O . VAL A 1 89 ? 0.757 -9.016 10.029 1.00 92.69 89 VAL A O 1
ATOM 689 N N . GLU A 1 90 ? 1.511 -7.955 8.203 1.00 91.06 90 GLU A N 1
ATOM 690 C CA . GLU A 1 90 ? 2.715 -8.752 8.023 1.00 91.06 90 GLU A CA 1
ATOM 691 C C . GLU A 1 90 ? 3.951 -7.855 7.934 1.00 91.06 90 GLU A C 1
ATOM 693 O O . GLU A 1 90 ? 3.939 -6.768 7.341 1.00 91.06 90 GLU A O 1
ATOM 698 N N . CYS A 1 91 ? 5.057 -8.317 8.518 1.00 88.38 91 CYS A N 1
ATOM 699 C CA . CYS A 1 91 ? 6.331 -7.622 8.416 1.00 88.38 91 CYS A CA 1
ATOM 700 C C . CYS A 1 91 ? 6.840 -7.654 6.968 1.00 88.38 91 CYS A C 1
ATOM 702 O O . CYS A 1 91 ? 7.238 -8.699 6.453 1.00 88.38 91 CYS A O 1
ATOM 704 N N . ALA A 1 92 ? 6.914 -6.477 6.347 1.00 86.12 92 ALA A N 1
ATOM 705 C CA . ALA A 1 92 ? 7.437 -6.279 4.999 1.00 86.12 92 ALA A CA 1
ATOM 706 C C . ALA A 1 92 ? 8.823 -6.907 4.774 1.00 86.12 92 ALA A C 1
ATOM 708 O O . ALA A 1 92 ? 9.067 -7.525 3.741 1.00 86.12 92 ALA A O 1
ATOM 709 N N . VAL A 1 93 ? 9.718 -6.772 5.759 1.00 80.75 93 VAL A N 1
ATOM 710 C CA . VAL A 1 93 ? 11.101 -7.264 5.673 1.00 80.75 93 VAL A CA 1
ATOM 711 C C . VAL A 1 93 ? 11.128 -8.780 5.501 1.00 80.75 93 VAL A C 1
ATOM 713 O O . VAL A 1 93 ? 11.858 -9.287 4.659 1.00 80.75 93 VAL A O 1
ATOM 716 N N . ALA A 1 94 ? 10.296 -9.504 6.251 1.00 75.06 94 ALA A N 1
ATOM 717 C CA . ALA A 1 94 ? 10.245 -10.958 6.153 1.00 75.06 94 ALA A CA 1
ATOM 718 C C . ALA A 1 94 ? 9.724 -11.448 4.792 1.00 75.06 94 ALA A C 1
ATOM 720 O O . ALA A 1 94 ? 10.095 -12.530 4.343 1.00 75.06 94 ALA A O 1
ATOM 721 N N . ILE A 1 95 ? 8.886 -10.649 4.127 1.00 77.75 95 ILE A N 1
ATOM 722 C CA . ILE A 1 95 ? 8.353 -10.955 2.795 1.00 77.75 95 ILE A CA 1
ATOM 723 C C . ILE A 1 95 ? 9.407 -10.709 1.708 1.00 77.75 95 ILE A C 1
ATOM 725 O O . ILE A 1 95 ? 9.473 -11.457 0.735 1.00 77.75 95 ILE A O 1
ATOM 729 N N . GLU A 1 96 ? 10.233 -9.671 1.854 1.00 77.69 96 GLU A N 1
ATOM 730 C CA . GLU A 1 96 ? 11.254 -9.317 0.859 1.00 77.69 96 GLU A CA 1
ATOM 731 C C . GLU A 1 96 ? 12.497 -10.205 0.926 1.00 77.69 96 GLU A C 1
ATOM 733 O O . GLU A 1 96 ? 13.118 -10.465 -0.107 1.00 77.69 96 GLU A O 1
ATOM 738 N N . THR A 1 97 ? 12.857 -10.688 2.117 1.00 73.38 97 THR A N 1
ATOM 739 C CA . THR A 1 97 ? 14.063 -11.500 2.329 1.00 73.38 97 THR A CA 1
ATOM 740 C C . THR A 1 97 ? 13.770 -12.836 3.030 1.00 73.38 97 THR A C 1
ATOM 742 O O . THR A 1 97 ? 14.397 -13.162 4.040 1.00 73.38 97 THR A O 1
ATOM 745 N N . PRO A 1 98 ? 12.865 -13.675 2.483 1.00 67.75 98 PRO A N 1
ATOM 746 C CA . PRO A 1 98 ? 12.409 -14.903 3.145 1.00 67.75 98 PRO A CA 1
ATOM 747 C C . PRO A 1 98 ? 13.527 -15.940 3.351 1.00 67.75 98 PRO A C 1
ATOM 749 O O . PRO A 1 98 ? 13.440 -16.782 4.242 1.00 67.75 98 PRO A O 1
ATOM 752 N N . ASP A 1 99 ? 14.586 -15.877 2.540 1.00 70.25 99 ASP A N 1
ATOM 753 C CA . ASP A 1 99 ? 15.716 -16.810 2.565 1.00 70.25 99 ASP A CA 1
ATOM 754 C C . ASP A 1 99 ? 16.966 -16.247 3.273 1.00 70.25 99 ASP A C 1
ATOM 756 O O . ASP A 1 99 ? 18.004 -16.915 3.295 1.00 70.25 99 ASP A O 1
ATOM 760 N N . GLU A 1 100 ? 16.908 -15.032 3.840 1.00 66.94 100 GLU A N 1
ATOM 761 C CA . GLU A 1 100 ? 18.039 -14.422 4.553 1.00 66.94 100 GLU A CA 1
ATOM 762 C C . GLU A 1 100 ? 17.902 -14.598 6.077 1.00 66.94 100 GLU A C 1
ATOM 764 O O . GLU A 1 100 ? 17.235 -13.805 6.751 1.00 66.94 100 GLU A O 1
ATOM 769 N N . PRO A 1 101 ? 18.552 -15.622 6.667 1.00 60.66 101 PRO A N 1
ATOM 770 C CA . PRO A 1 101 ? 18.438 -15.889 8.093 1.00 60.66 101 PRO A CA 1
ATOM 771 C C . PRO A 1 101 ? 19.012 -14.730 8.918 1.00 60.66 101 PRO A C 1
ATOM 773 O O . PRO A 1 101 ? 20.185 -14.378 8.782 1.00 60.66 101 PRO A O 1
ATOM 776 N N . GLY A 1 102 ? 18.193 -14.183 9.821 1.00 63.59 102 GLY A N 1
ATOM 777 C CA . GLY A 1 102 ? 18.596 -13.167 10.799 1.00 63.59 102 GLY A CA 1
ATOM 778 C C . GLY A 1 102 ? 18.065 -11.751 10.559 1.00 63.59 102 GLY A C 1
ATOM 779 O O . GLY A 1 102 ? 18.393 -10.873 11.354 1.00 63.59 102 GLY A O 1
ATOM 780 N N . TYR A 1 103 ? 17.262 -11.517 9.514 1.00 71.44 103 TYR A N 1
ATOM 781 C CA . TYR A 1 103 ? 16.628 -10.212 9.277 1.00 71.44 103 TYR A CA 1
ATOM 782 C C . TYR A 1 103 ? 15.259 -10.065 9.959 1.00 71.44 103 TYR A C 1
ATOM 784 O O . TYR A 1 103 ? 15.026 -9.068 10.638 1.00 71.44 103 TYR A O 1
ATOM 792 N N . CYS A 1 104 ? 14.360 -11.042 9.815 1.00 77.88 104 CYS A N 1
ATOM 793 C CA . CYS A 1 104 ? 13.090 -11.119 10.543 1.00 77.88 104 CYS A CA 1
ATOM 794 C C . CYS A 1 104 ? 12.526 -12.543 10.438 1.00 77.88 104 CYS A C 1
ATOM 796 O O . CYS A 1 104 ? 12.514 -13.103 9.346 1.00 77.88 104 CYS A O 1
ATOM 798 N N . ASP A 1 105 ? 12.020 -13.108 11.536 1.00 76.25 105 ASP A N 1
ATOM 799 C CA . ASP A 1 105 ? 11.501 -14.488 11.585 1.00 76.25 105 ASP A CA 1
ATOM 800 C C . ASP A 1 105 ? 10.053 -14.631 11.058 1.00 76.25 105 ASP A C 1
ATOM 802 O O . ASP A 1 105 ? 9.398 -15.645 11.293 1.00 76.25 105 ASP A O 1
ATOM 806 N N . GLY A 1 106 ? 9.542 -13.640 10.315 1.00 79.38 106 GLY A N 1
ATOM 807 C CA . GLY A 1 106 ? 8.220 -13.732 9.684 1.00 79.38 106 GLY A CA 1
ATOM 808 C C . GLY A 1 106 ? 7.060 -13.383 10.604 1.00 79.38 106 GLY A C 1
ATOM 809 O O . GLY A 1 106 ? 6.119 -14.160 10.733 1.00 79.38 106 GLY A O 1
ATOM 810 N N . TRP A 1 107 ? 7.109 -12.209 11.239 1.00 87.31 107 TRP A N 1
ATOM 811 C CA . TRP A 1 107 ? 5.990 -11.748 12.057 1.00 87.31 107 TRP A CA 1
ATOM 812 C C . TRP A 1 107 ? 4.756 -11.405 11.214 1.00 87.31 107 TRP A C 1
ATOM 814 O O . TRP A 1 107 ? 4.836 -10.595 10.285 1.00 87.31 107 TRP A O 1
ATOM 824 N N . SER A 1 108 ? 3.615 -11.965 11.612 1.00 89.56 108 SER A N 1
ATOM 825 C CA . SER A 1 108 ? 2.281 -11.642 11.107 1.00 89.56 108 SER A CA 1
ATOM 826 C C . SER A 1 108 ? 1.270 -11.665 12.253 1.00 89.56 108 SER A C 1
ATOM 828 O O . SER A 1 108 ? 1.355 -12.543 13.120 1.00 89.56 108 SER A O 1
ATOM 830 N N . ALA A 1 109 ? 0.298 -10.760 12.254 1.00 90.94 109 ALA A N 1
ATOM 831 C CA . ALA A 1 109 ? -0.767 -10.733 13.250 1.00 90.94 109 ALA A CA 1
ATOM 832 C C . ALA A 1 109 ? -2.042 -10.070 12.719 1.00 90.94 109 ALA A C 1
ATOM 834 O O . ALA A 1 109 ? -1.987 -9.204 11.852 1.00 90.94 109 ALA A O 1
ATOM 835 N N . THR A 1 110 ? -3.176 -10.435 13.313 1.00 95.19 110 THR A N 1
ATOM 836 C CA . THR A 1 110 ? -4.436 -9.692 13.198 1.00 95.19 110 THR A CA 1
ATOM 837 C C . THR A 1 110 ? -4.527 -8.705 14.360 1.00 95.19 110 THR A C 1
ATOM 839 O O . THR A 1 110 ? -4.270 -9.086 15.507 1.00 95.19 110 THR A O 1
ATOM 842 N N . ILE A 1 111 ? -4.836 -7.442 14.074 1.00 93.25 111 ILE A N 1
ATOM 843 C CA . ILE A 1 111 ? -4.781 -6.337 15.036 1.00 93.25 111 ILE A CA 1
ATOM 844 C C . ILE A 1 111 ? -6.087 -5.554 14.992 1.00 93.25 111 ILE A C 1
ATOM 846 O O . ILE A 1 111 ? -6.477 -5.061 13.937 1.00 93.25 111 ILE A O 1
ATOM 850 N N . GLU A 1 112 ? -6.715 -5.401 16.155 1.00 95.12 112 GLU A N 1
ATOM 851 C CA . GLU A 1 112 ? -7.817 -4.462 16.370 1.00 95.12 112 GLU A CA 1
ATOM 852 C C . GLU A 1 112 ? -7.244 -3.048 16.559 1.00 95.12 112 GLU A C 1
ATOM 854 O O . GLU A 1 112 ? -6.343 -2.837 17.377 1.00 95.12 112 GLU A O 1
ATOM 859 N N . LEU A 1 113 ? -7.746 -2.087 15.787 1.00 95.38 113 LEU A N 1
ATOM 860 C CA . LEU A 1 113 ? -7.353 -0.682 15.847 1.00 95.38 113 LEU A CA 1
ATOM 861 C C . LEU A 1 113 ? -8.134 0.065 16.936 1.00 95.38 113 LEU A C 1
ATOM 863 O 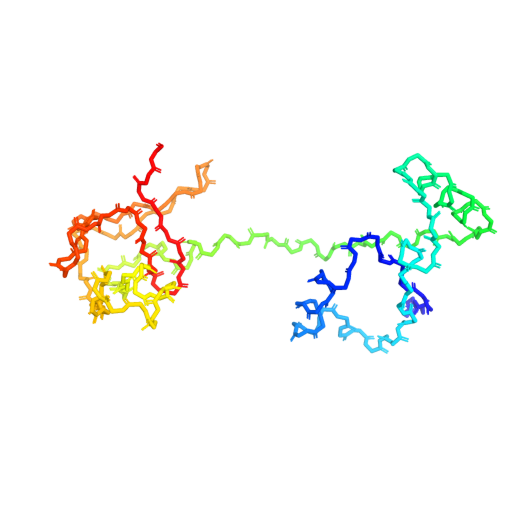O . LEU A 1 113 ? -9.270 -0.279 17.262 1.00 95.38 113 LEU A O 1
ATOM 867 N N . ASP A 1 114 ? -7.534 1.127 17.481 1.00 96.00 114 ASP A N 1
ATOM 868 C CA . ASP A 1 114 ? -8.193 1.967 18.496 1.00 96.00 114 ASP A CA 1
ATOM 869 C C . ASP A 1 114 ? -9.371 2.764 17.901 1.00 96.00 114 ASP A C 1
ATOM 871 O O . ASP A 1 114 ? -10.364 3.043 18.577 1.00 96.00 114 ASP A O 1
ATOM 875 N N . GLU A 1 115 ? -9.242 3.133 16.628 1.00 95.31 115 GLU A N 1
ATOM 876 C CA . GLU A 1 115 ? -10.248 3.780 15.790 1.00 95.31 115 GLU A CA 1
ATOM 877 C C . GLU A 1 115 ? -10.135 3.185 14.375 1.00 95.31 115 GLU A C 1
ATOM 879 O O . GLU A 1 115 ? -9.056 2.699 14.020 1.00 95.31 115 GLU A O 1
ATOM 884 N N . PRO A 1 116 ? -11.205 3.217 13.556 1.00 96.19 116 PRO A N 1
ATOM 885 C CA . PRO A 1 116 ? -11.150 2.693 12.197 1.00 96.19 116 PRO A CA 1
ATOM 886 C C . PRO A 1 116 ? -9.995 3.297 11.389 1.00 96.19 116 PRO A C 1
ATOM 888 O O . PRO A 1 116 ? -9.667 4.476 11.546 1.00 96.19 116 PRO A O 1
ATOM 891 N N . ALA A 1 117 ? -9.399 2.493 10.510 1.00 95.19 117 ALA A N 1
ATOM 892 C CA . ALA A 1 117 ? -8.398 2.958 9.562 1.00 95.19 117 ALA A CA 1
ATOM 893 C C . ALA A 1 117 ? -8.955 4.119 8.721 1.00 95.19 117 ALA A C 1
ATOM 895 O O . ALA A 1 117 ? -10.111 4.082 8.309 1.00 95.19 117 ALA A O 1
ATOM 896 N N . GLU A 1 118 ? -8.138 5.140 8.463 1.00 95.12 118 GLU A N 1
ATOM 897 C CA . GLU A 1 118 ? -8.555 6.325 7.701 1.00 95.12 118 GLU A CA 1
ATOM 898 C C . GLU A 1 118 ? -7.621 6.546 6.513 1.00 95.12 118 GLU A C 1
ATOM 900 O O . GLU A 1 118 ? -6.416 6.764 6.686 1.00 95.12 118 GLU A O 1
ATOM 905 N N . PHE A 1 119 ? -8.174 6.506 5.303 1.00 93.81 119 PHE A N 1
ATOM 906 C CA . PHE A 1 119 ? -7.472 6.831 4.069 1.00 93.81 119 PHE A CA 1
ATOM 907 C C . PHE A 1 119 ? -7.652 8.307 3.703 1.00 93.81 119 PHE A C 1
ATOM 909 O O . PHE A 1 119 ? -8.762 8.791 3.496 1.00 93.81 119 PHE A O 1
ATOM 916 N N . ASP A 1 120 ? -6.534 9.016 3.552 1.00 90.50 120 ASP A N 1
ATOM 917 C CA . ASP A 1 120 ? -6.492 10.376 3.024 1.00 90.50 120 ASP A CA 1
ATOM 918 C C . ASP A 1 120 ? -6.224 10.340 1.504 1.00 90.50 120 ASP A C 1
ATOM 920 O O . ASP A 1 120 ? -5.087 10.067 1.087 1.00 90.50 120 ASP A O 1
ATOM 924 N N . PRO A 1 121 ? -7.228 10.642 0.656 1.00 86.75 121 PRO A N 1
ATOM 925 C CA . PRO A 1 121 ? -7.074 10.632 -0.795 1.00 86.75 121 PRO A CA 1
ATOM 926 C C . PRO A 1 121 ? -6.214 11.787 -1.326 1.00 86.75 121 PRO A C 1
ATOM 928 O O . PRO A 1 121 ? -5.661 11.668 -2.420 1.00 86.75 121 PRO A O 1
ATOM 931 N N . ASP A 1 122 ? -6.075 12.892 -0.584 1.00 88.12 122 ASP A N 1
ATOM 932 C CA . ASP A 1 122 ? -5.272 14.043 -1.008 1.00 88.12 122 ASP A CA 1
ATOM 933 C C . ASP A 1 122 ? -3.772 13.756 -0.862 1.00 88.12 122 ASP A C 1
ATOM 935 O O . ASP A 1 122 ? -2.958 14.220 -1.668 1.00 88.12 122 ASP A O 1
ATOM 939 N N . THR A 1 123 ? -3.394 12.980 0.158 1.00 87.69 123 THR A N 1
ATOM 940 C CA . THR A 1 123 ? -1.993 12.609 0.417 1.00 87.69 123 THR A CA 1
ATOM 941 C C . THR A 1 123 ? -1.649 11.171 0.033 1.00 87.69 123 THR A C 1
ATOM 943 O O . THR A 1 123 ? -0.467 10.821 0.021 1.00 87.69 123 THR A O 1
ATOM 946 N N . ALA A 1 124 ? -2.650 10.363 -0.326 1.00 87.81 124 ALA A N 1
ATOM 947 C CA . ALA A 1 124 ? -2.539 8.929 -0.577 1.00 87.81 124 ALA A CA 1
ATOM 948 C C . ALA A 1 124 ? -1.922 8.162 0.611 1.00 87.81 124 ALA A C 1
ATOM 950 O O . ALA A 1 124 ? -1.071 7.287 0.434 1.00 87.81 124 ALA A O 1
ATOM 951 N N . ARG A 1 125 ? -2.332 8.511 1.838 1.00 88.88 125 ARG A N 1
ATOM 952 C CA . ARG A 1 125 ? -1.810 7.927 3.086 1.00 88.88 125 ARG A CA 1
ATOM 953 C C . ARG A 1 125 ? -2.911 7.227 3.864 1.00 88.88 125 ARG A C 1
ATOM 955 O O . ARG A 1 125 ? -4.051 7.668 3.847 1.00 88.88 125 ARG A O 1
ATOM 962 N N . ILE A 1 126 ? -2.542 6.168 4.577 1.00 92.38 126 ILE A N 1
ATOM 963 C CA . ILE A 1 126 ? -3.421 5.494 5.532 1.00 92.38 126 ILE A CA 1
ATOM 964 C C . ILE A 1 126 ? -2.972 5.811 6.960 1.00 92.38 126 ILE A C 1
ATOM 966 O O . ILE A 1 126 ? -1.783 5.736 7.285 1.00 92.38 126 ILE A O 1
ATOM 970 N N . THR A 1 127 ? -3.929 6.164 7.808 1.00 93.06 127 THR A N 1
ATOM 971 C CA . THR A 1 127 ? -3.755 6.276 9.254 1.00 93.06 127 THR A CA 1
ATOM 972 C C . THR A 1 127 ? -4.308 5.016 9.902 1.00 93.06 127 THR A C 1
ATOM 974 O O . THR A 1 127 ? -5.439 4.629 9.628 1.00 93.06 127 THR A O 1
ATOM 977 N N . LEU A 1 128 ? -3.513 4.381 10.765 1.00 93.69 128 LEU A N 1
ATOM 978 C CA . LEU A 1 128 ? -3.895 3.180 11.515 1.00 93.69 128 LEU A CA 1
ATOM 979 C C . LEU A 1 128 ? -3.802 3.484 13.021 1.00 93.69 128 LEU A C 1
ATOM 981 O O . LEU A 1 128 ? -2.733 3.301 13.617 1.00 93.69 128 LEU A O 1
ATOM 985 N N . PRO A 1 129 ? -4.860 4.043 13.636 1.00 93.44 129 PRO A N 1
ATOM 986 C CA . PRO A 1 129 ? -4.847 4.444 15.041 1.00 93.44 129 PRO A CA 1
ATOM 987 C C . PRO A 1 129 ? -4.593 3.259 15.981 1.00 93.44 129 PRO A C 1
ATOM 989 O O . PRO A 1 129 ? -5.179 2.191 15.836 1.00 93.44 129 PRO A O 1
ATOM 992 N N . GLY A 1 130 ? -3.693 3.436 16.949 1.00 88.31 130 GLY A N 1
ATOM 993 C CA . GLY A 1 130 ? -3.323 2.382 17.905 1.00 88.31 130 GLY A CA 1
ATOM 994 C C . GLY A 1 130 ? -2.319 1.348 17.380 1.00 88.31 130 GLY A C 1
ATOM 995 O O . GLY A 1 130 ? -1.721 0.619 18.173 1.00 88.31 130 GLY A O 1
ATOM 996 N N . PHE A 1 131 ? -2.043 1.314 16.071 1.00 91.00 131 PHE A N 1
ATOM 997 C CA . PHE A 1 131 ? -1.054 0.400 15.504 1.00 91.00 131 PHE A CA 1
ATOM 998 C C . PHE A 1 131 ? 0.383 0.855 15.810 1.00 91.00 131 PHE A C 1
ATOM 1000 O O . PHE A 1 131 ? 0.792 1.979 15.498 1.00 91.00 131 PHE A O 1
ATOM 1007 N N . ASN A 1 132 ? 1.180 -0.041 16.400 1.00 89.31 132 ASN A N 1
ATOM 1008 C CA . ASN A 1 132 ? 2.604 0.196 16.599 1.00 89.31 132 ASN A CA 1
ATOM 1009 C C . ASN A 1 132 ? 3.366 -0.097 15.305 1.00 89.31 132 ASN A C 1
ATOM 1011 O O . ASN A 1 132 ? 3.561 -1.252 14.930 1.00 89.31 132 ASN A O 1
ATOM 1015 N N . TRP A 1 133 ? 3.856 0.960 14.665 1.00 89.38 133 TRP A N 1
ATOM 1016 C CA . TRP A 1 133 ? 4.750 0.876 13.518 1.00 89.38 133 TRP A CA 1
ATOM 1017 C C . TRP A 1 133 ? 6.150 0.475 13.976 1.00 89.38 133 TRP A C 1
ATOM 1019 O O . TRP A 1 133 ? 7.061 1.273 13.835 1.00 89.38 133 TRP A O 1
ATOM 1029 N N . GLU A 1 134 ? 6.315 -0.712 14.556 1.00 89.06 134 GLU A N 1
ATOM 1030 C CA . GLU A 1 134 ? 7.588 -1.362 14.887 1.00 89.06 134 GLU A CA 1
ATOM 1031 C C . GLU A 1 134 ? 7.354 -2.870 14.934 1.00 89.06 134 GLU A C 1
ATOM 1033 O O . GLU A 1 134 ? 6.516 -3.348 15.699 1.00 89.06 134 GLU A O 1
ATOM 1038 N N . CYS A 1 135 ? 8.067 -3.627 14.094 1.00 87.19 135 CYS A N 1
ATOM 1039 C CA . CYS A 1 135 ? 7.927 -5.077 14.095 1.00 87.19 135 CYS A CA 1
ATOM 1040 C C . CYS A 1 135 ? 8.477 -5.637 15.420 1.00 87.19 135 CYS A C 1
ATOM 1042 O O . CYS A 1 135 ? 9.650 -5.404 15.720 1.00 87.19 135 CYS A O 1
ATOM 1044 N N . PRO A 1 136 ? 7.694 -6.402 16.202 1.00 86.12 136 PRO A N 1
ATOM 1045 C CA . PRO A 1 136 ? 8.132 -6.892 17.509 1.00 86.12 136 PRO A CA 1
ATOM 1046 C C . PRO A 1 136 ? 9.237 -7.959 17.432 1.00 86.12 136 PRO A C 1
ATOM 1048 O O . PRO A 1 136 ? 9.956 -8.142 18.410 1.00 86.12 136 PRO A O 1
ATOM 1051 N N . GLU A 1 137 ? 9.391 -8.644 16.293 1.00 85.31 137 GLU A N 1
ATOM 1052 C CA . GLU A 1 137 ? 10.425 -9.673 16.098 1.00 85.31 137 GLU A CA 1
ATOM 1053 C C . GLU A 1 137 ? 11.789 -9.064 15.745 1.00 85.31 137 GLU A C 1
ATOM 1055 O O . GLU A 1 137 ? 12.803 -9.389 16.359 1.00 85.31 137 GLU A O 1
ATOM 1060 N N . CYS A 1 138 ? 11.835 -8.155 14.765 1.00 83.69 138 CYS A N 1
ATOM 1061 C CA . CYS A 1 138 ? 13.100 -7.593 14.281 1.00 83.69 138 CYS A CA 1
ATOM 1062 C C . CYS A 1 138 ? 13.408 -6.179 14.801 1.00 83.69 138 CYS A C 1
ATOM 1064 O O . CYS A 1 138 ? 14.509 -5.673 14.574 1.00 83.69 138 CYS A O 1
ATOM 1066 N N . GLY A 1 139 ? 12.465 -5.525 15.490 1.00 76.81 139 GLY A N 1
ATOM 1067 C CA . GLY A 1 139 ? 12.623 -4.175 16.046 1.00 76.81 1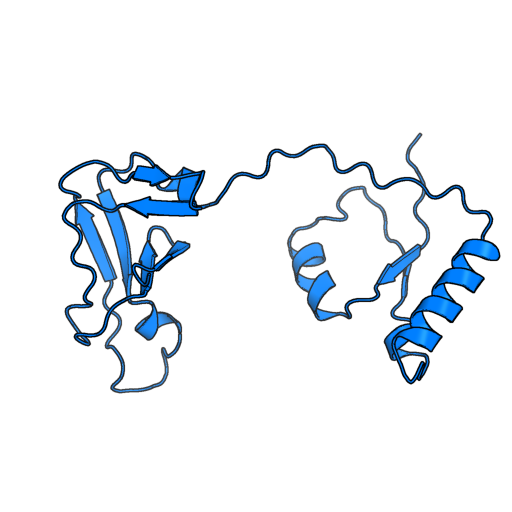39 GLY A CA 1
ATOM 1068 C C . GLY A 1 139 ? 12.828 -3.076 14.998 1.00 76.81 139 GLY A C 1
ATOM 1069 O O . GLY A 1 139 ? 13.243 -1.972 15.335 1.00 76.81 139 GLY A O 1
ATOM 1070 N N . GLN A 1 140 ? 12.603 -3.374 13.719 1.00 71.31 140 GLN A N 1
ATOM 1071 C CA . GLN A 1 140 ? 12.669 -2.404 12.630 1.00 71.31 140 GLN A CA 1
ATOM 1072 C C . GLN A 1 140 ? 11.248 -1.949 12.270 1.00 71.31 140 GLN A C 1
ATOM 1074 O O . GLN A 1 140 ? 10.356 -2.792 12.120 1.00 71.31 140 GLN A O 1
ATOM 1079 N N . PRO A 1 141 ? 11.032 -0.642 12.061 1.00 71.69 141 PRO A N 1
ATOM 1080 C CA . PRO A 1 141 ? 9.960 -0.162 11.197 1.00 71.69 141 PRO A CA 1
ATOM 1081 C C . PRO A 1 141 ? 10.497 0.654 10.025 1.00 71.69 141 PRO A C 1
ATOM 1083 O O . PRO A 1 141 ? 11.635 1.099 10.042 1.00 71.69 141 PRO A O 1
ATOM 1086 N N . HIS A 1 142 ? 9.774 0.794 8.917 1.00 68.19 142 HIS A N 1
ATOM 1087 C CA . HIS A 1 142 ? 8.584 1.641 8.806 1.00 68.19 142 HIS A CA 1
ATOM 1088 C C . HIS A 1 142 ? 7.665 1.210 7.653 1.00 68.19 142 HIS A C 1
ATOM 1090 O O . HIS A 1 142 ? 6.938 2.035 7.103 1.00 68.19 142 HIS A O 1
ATOM 1096 N N . GLU A 1 143 ? 7.721 -0.060 7.265 1.00 84.38 143 GLU A N 1
ATOM 1097 C CA . GLU A 1 143 ? 6.934 -0.627 6.174 1.00 84.38 143 GLU A CA 1
ATOM 1098 C C . GLU A 1 143 ? 6.304 -1.951 6.604 1.00 84.38 143 GLU A C 1
ATOM 1100 O O . GLU A 1 143 ? 6.958 -2.778 7.240 1.00 84.38 143 GLU A O 1
ATOM 1105 N N . PHE A 1 144 ? 5.037 -2.147 6.252 1.00 90.44 144 PHE A N 1
ATOM 1106 C CA . PHE A 1 144 ? 4.266 -3.360 6.522 1.00 90.44 144 PHE A CA 1
ATOM 1107 C C . PHE A 1 144 ? 3.394 -3.688 5.314 1.00 90.44 144 PHE A C 1
ATOM 1109 O O . PHE A 1 144 ? 3.086 -2.803 4.515 1.00 90.44 144 PHE A O 1
ATOM 1116 N N . ASN A 1 145 ? 2.984 -4.946 5.191 1.00 90.56 145 ASN A N 1
ATOM 1117 C CA . ASN A 1 145 ? 1.839 -5.291 4.361 1.00 90.56 145 ASN A CA 1
ATOM 1118 C C . ASN A 1 145 ? 0.607 -5.332 5.261 1.00 90.56 145 ASN A C 1
ATOM 1120 O O . ASN A 1 145 ? 0.581 -6.104 6.214 1.00 90.56 145 ASN A O 1
ATOM 1124 N N . VAL A 1 146 ? -0.373 -4.483 4.972 1.00 91.31 146 VAL A N 1
ATOM 1125 C CA . VAL A 1 146 ? -1.667 -4.428 5.659 1.00 91.31 146 VAL A CA 1
ATOM 1126 C C . VAL A 1 146 ? -2.726 -4.840 4.653 1.00 91.31 146 VAL A C 1
ATOM 1128 O O . VAL A 1 146 ? -2.796 -4.234 3.585 1.00 91.31 146 VAL A O 1
ATOM 1131 N N . GLU A 1 147 ? -3.482 -5.900 4.938 1.00 92.44 147 GLU A N 1
ATOM 1132 C CA . GLU A 1 147 ? -4.432 -6.499 3.981 1.00 92.44 147 GLU A CA 1
ATOM 1133 C C . GLU A 1 147 ? -3.771 -6.838 2.626 1.00 92.44 147 GLU A C 1
ATOM 1135 O O . GLU A 1 147 ? -4.342 -6.685 1.546 1.00 92.44 147 GLU A O 1
ATOM 1140 N N . GLY A 1 148 ? -2.493 -7.236 2.662 1.00 89.25 148 GLY A N 1
ATOM 1141 C CA . GLY A 1 148 ? -1.692 -7.508 1.464 1.00 89.25 148 GLY A CA 1
ATOM 1142 C C . GLY A 1 148 ? -1.231 -6.267 0.683 1.00 89.25 148 GLY A C 1
ATOM 1143 O O . GLY A 1 148 ? -0.573 -6.412 -0.350 1.00 89.25 148 GLY A O 1
ATOM 1144 N N . ILE A 1 149 ? -1.521 -5.052 1.159 1.00 90.50 149 ILE A N 1
ATOM 1145 C CA . ILE A 1 149 ? -1.085 -3.791 0.548 1.00 90.50 149 ILE A CA 1
ATOM 1146 C C . ILE A 1 149 ? 0.115 -3.229 1.312 1.00 90.50 149 ILE A C 1
ATOM 1148 O O . ILE A 1 149 ? 0.090 -3.072 2.532 1.00 90.50 149 ILE A O 1
ATOM 1152 N N . ARG A 1 150 ? 1.177 -2.880 0.581 1.00 89.25 150 ARG A N 1
ATOM 1153 C CA . ARG A 1 150 ? 2.385 -2.273 1.150 1.00 89.25 150 ARG A CA 1
ATOM 1154 C C . ARG A 1 150 ? 2.090 -0.853 1.631 1.00 89.25 150 ARG A C 1
ATOM 1156 O O . ARG A 1 150 ? 1.739 0.014 0.831 1.00 89.25 150 ARG A O 1
ATOM 1163 N N . VAL A 1 151 ? 2.292 -0.607 2.920 1.00 89.81 151 VAL A N 1
ATOM 1164 C CA . VAL A 1 151 ? 2.084 0.693 3.567 1.00 89.81 151 VAL A CA 1
ATOM 1165 C C . VAL A 1 151 ? 3.320 1.108 4.350 1.00 89.81 151 VAL A C 1
ATOM 1167 O O . VAL A 1 151 ? 4.028 0.270 4.910 1.00 89.81 151 VAL A O 1
ATOM 1170 N N . SER A 1 152 ? 3.583 2.414 4.393 1.00 85.50 152 SER A N 1
ATOM 1171 C CA . SER A 1 152 ? 4.715 2.978 5.123 1.00 85.50 152 SER A CA 1
ATOM 1172 C C . SER A 1 152 ? 4.313 4.170 5.974 1.00 85.50 152 SER A C 1
ATOM 1174 O O . SER A 1 152 ? 3.509 5.001 5.556 1.00 85.50 152 SER A O 1
ATOM 1176 N N . ASN A 1 153 ? 4.947 4.289 7.140 1.00 82.31 153 ASN A N 1
ATOM 1177 C CA . ASN A 1 153 ? 4.875 5.482 7.981 1.00 82.31 153 ASN A CA 1
ATOM 1178 C C . ASN A 1 153 ? 6.164 6.329 7.920 1.00 82.31 153 ASN A C 1
ATOM 1180 O O . ASN A 1 153 ? 6.425 7.146 8.802 1.00 82.31 153 ASN A O 1
ATOM 1184 N N . LEU A 1 154 ? 6.993 6.139 6.886 1.00 75.25 154 LEU A N 1
ATOM 1185 C CA . LEU A 1 154 ? 8.071 7.080 6.572 1.00 75.25 154 LEU A CA 1
ATOM 1186 C C . LEU A 1 154 ? 7.469 8.361 5.992 1.00 75.25 154 LEU A C 1
ATOM 1188 O O . LEU A 1 154 ? 6.638 8.308 5.086 1.00 75.25 154 LEU A O 1
ATOM 1192 N N . VAL A 1 155 ? 7.884 9.503 6.541 1.00 60.03 155 VAL A N 1
ATOM 1193 C CA . VAL A 1 155 ? 7.565 10.853 6.043 1.00 60.03 155 VAL A CA 1
ATOM 1194 C C . VAL A 1 155 ? 8.724 11.368 5.205 1.00 60.03 155 VAL A C 1
ATOM 1196 O O . VAL A 1 155 ? 9.879 11.212 5.664 1.00 60.03 155 VAL A O 1
#

Secondary structure (DSSP, 8-state):
------EEE-SS-GGGTHHHHHTTTTTTT--PEEE-HHHHS---SHHHHHHHHHHHHHH-----------------GGGGTTT-SEEEEEEHHHHH-TTSTTS----EEEEE-SS--EEETTTTEEE-TT---S-TTT---SEEEETTEEEE---

Foldseek 3Di:
DDDQAAADEDAPDDVVCVVCVVVCVVVPPHDHHYDDVCVVDPLVDPVSVVVVVVVVCVVPPPPPPPPPDPPDDDDQPCVVQFFDQKKKKWDPQCVVCVPDPPQFPIDIDIDGAPGRWHADPVVRAIDGHPDDQAGPGRRDGFWIQINNRIHGPDD

Radius of gyration: 22.93 Å; chains: 1; bounding box: 40×31×62 Å